Protein AF-A0A948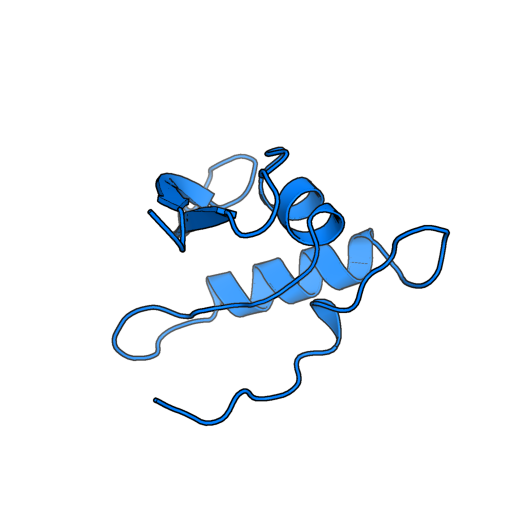I709-F1 (afdb_monomer)

Solvent-accessible surface area (backbone atoms only — not comparable to full-atom values): 5606 Å² total; per-residue (Å²): 132,81,81,86,75,92,57,77,53,46,53,64,38,68,96,71,63,47,56,64,65,64,25,46,50,54,45,50,50,54,61,73,64,63,78,70,87,85,77,93,82,83,84,68,45,61,71,59,50,25,71,56,66,77,43,85,65,59,90,67,45,45,76,42,72,41,87,28,90,90,42,98,66,41,52,42,81,75,50,77,43,74,73,80,132

pLDDT: mean 90.73, std 7.88, range [53.09, 97.69]

Structure (mmCIF, N/CA/C/O backbone):
data_AF-A0A948I709-F1
#
_entry.id   AF-A0A948I709-F1
#
loop_
_atom_site.group_PDB
_atom_site.id
_atom_site.type_symbol
_atom_site.label_atom_id
_atom_site.label_alt_id
_atom_site.label_comp_id
_atom_site.label_asym_id
_atom_site.label_entity_id
_atom_site.label_seq_id
_atom_site.pdbx_PDB_ins_code
_atom_site.Cartn_x
_atom_site.Cartn_y
_atom_site.Cartn_z
_atom_site.occupancy
_atom_site.B_iso_or_equiv
_atom_site.auth_seq_id
_atom_site.auth_comp_id
_atom_site.auth_asym_id
_atom_site.auth_atom_id
_atom_site.pdbx_PDB_model_num
ATOM 1 N N . PHE A 1 1 ? -20.388 -6.319 -6.713 1.00 63.34 1 PHE A N 1
ATOM 2 C CA . PHE A 1 1 ? -19.050 -5.722 -6.532 1.00 63.34 1 PHE A CA 1
ATOM 3 C C . PHE A 1 1 ? -19.106 -4.294 -7.046 1.00 63.34 1 PHE A C 1
ATOM 5 O O . PHE A 1 1 ? -19.825 -4.075 -8.014 1.00 63.34 1 PHE A O 1
ATOM 12 N N . ALA A 1 2 ? -18.454 -3.341 -6.375 1.00 75.56 2 ALA A N 1
ATOM 13 C CA . ALA A 1 2 ? -18.326 -1.981 -6.901 1.00 75.56 2 ALA A CA 1
ATOM 14 C C . ALA A 1 2 ? -17.385 -1.982 -8.115 1.00 75.56 2 ALA A C 1
ATOM 16 O O . ALA A 1 2 ? -16.505 -2.842 -8.207 1.00 75.56 2 ALA A O 1
ATOM 17 N N . GLU A 1 3 ? -17.590 -1.051 -9.042 1.00 88.31 3 GLU A N 1
ATOM 18 C CA . GLU A 1 3 ? -16.651 -0.826 -10.140 1.00 88.31 3 GLU A CA 1
ATOM 19 C C . GLU A 1 3 ? -15.335 -0.263 -9.572 1.00 88.31 3 GLU A C 1
ATOM 21 O O . GLU A 1 3 ? -15.383 0.562 -8.655 1.00 88.31 3 GLU A O 1
ATOM 26 N N . PRO A 1 4 ? -14.157 -0.728 -10.028 1.00 89.31 4 PRO A N 1
ATOM 27 C CA . PRO A 1 4 ? -12.895 -0.190 -9.545 1.00 89.31 4 PRO A CA 1
ATOM 28 C C . PRO A 1 4 ? -12.723 1.266 -9.986 1.00 89.31 4 PRO A C 1
ATOM 30 O O . PRO A 1 4 ? -12.808 1.584 -11.170 1.00 89.31 4 PRO A O 1
ATOM 33 N N . GLU A 1 5 ? -12.400 2.136 -9.034 1.00 93.69 5 GLU A N 1
ATOM 34 C CA . GLU A 1 5 ? -12.044 3.525 -9.314 1.00 93.69 5 GLU A CA 1
ATOM 35 C C . GLU A 1 5 ? -10.526 3.651 -9.534 1.00 93.69 5 GLU A C 1
ATOM 37 O O . GLU A 1 5 ? -9.739 3.158 -8.715 1.00 93.69 5 GLU A O 1
ATOM 42 N N . PRO A 1 6 ? -10.069 4.300 -10.624 1.00 95.81 6 PRO A N 1
ATOM 43 C CA . PRO A 1 6 ? -8.648 4.533 -10.842 1.00 95.81 6 PRO A CA 1
ATOM 44 C C . PRO A 1 6 ? -8.020 5.352 -9.711 1.00 95.81 6 PRO A C 1
ATOM 46 O O . PRO A 1 6 ? -8.452 6.463 -9.414 1.00 95.81 6 PRO A O 1
ATOM 49 N N . PHE A 1 7 ? -6.928 4.839 -9.142 1.00 97.06 7 PHE A N 1
ATOM 50 C CA . PHE A 1 7 ? -6.148 5.538 -8.124 1.00 97.06 7 PHE A CA 1
ATOM 51 C C . PHE A 1 7 ? -4.667 5.584 -8.545 1.00 97.06 7 PHE A C 1
ATOM 53 O O . PHE A 1 7 ? -3.931 4.619 -8.319 1.00 97.06 7 PHE A O 1
ATOM 60 N N . PRO A 1 8 ? -4.205 6.684 -9.185 1.00 97.19 8 PRO A N 1
ATOM 61 C CA . PRO A 1 8 ? -2.856 6.796 -9.753 1.00 97.19 8 PRO A CA 1
ATOM 62 C C . PRO A 1 8 ? -1.681 6.452 -8.818 1.00 97.19 8 PRO A C 1
ATOM 64 O O . PRO A 1 8 ? -0.674 5.936 -9.316 1.00 97.19 8 PRO A O 1
ATOM 67 N N . PRO A 1 9 ? -1.759 6.673 -7.489 1.00 97.69 9 PRO A N 1
ATOM 68 C CA . PRO A 1 9 ? -0.706 6.249 -6.565 1.00 97.69 9 PRO A CA 1
ATOM 69 C C . PRO A 1 9 ? -0.448 4.736 -6.546 1.00 97.69 9 PRO A C 1
ATOM 71 O O . PRO A 1 9 ? 0.650 4.317 -6.204 1.00 97.69 9 PRO A O 1
ATOM 74 N N . LEU A 1 10 ? -1.398 3.904 -6.989 1.00 97.38 10 LEU A N 1
ATOM 75 C CA . LEU A 1 10 ? -1.213 2.451 -7.104 1.00 97.38 10 LEU A CA 1
ATOM 76 C C . LEU A 1 10 ? -0.560 2.006 -8.417 1.00 97.38 10 LEU A C 1
ATOM 78 O O . LEU A 1 10 ? -0.323 0.804 -8.603 1.00 97.38 10 LEU A O 1
ATOM 82 N N . ASN A 1 11 ? -0.251 2.928 -9.330 1.00 97.12 11 ASN A N 1
ATOM 83 C CA . ASN A 1 11 ? 0.487 2.599 -10.546 1.00 97.12 11 ASN A CA 1
ATOM 84 C C . ASN A 1 11 ? 1.896 2.090 -10.201 1.00 97.12 11 ASN A C 1
ATOM 86 O O . ASN A 1 11 ? 2.502 2.478 -9.204 1.00 97.12 11 ASN A O 1
ATOM 90 N N . SER A 1 12 ? 2.432 1.191 -11.028 1.00 96.25 12 SER A N 1
ATOM 91 C CA . SER A 1 12 ? 3.768 0.630 -10.805 1.00 96.25 12 SER A CA 1
ATOM 92 C C . SER A 1 12 ? 4.857 1.691 -10.995 1.00 96.25 12 SER A C 1
ATOM 94 O O . SER A 1 12 ? 4.999 2.228 -12.090 1.00 96.25 12 SER A O 1
ATOM 96 N N . PHE A 1 13 ? 5.690 1.909 -9.976 1.00 96.19 13 PHE A N 1
ATOM 97 C CA . PHE A 1 13 ? 6.931 2.694 -10.084 1.00 96.19 13 PHE A CA 1
ATOM 98 C C . PHE A 1 13 ? 8.168 1.858 -10.442 1.00 96.19 13 PHE A C 1
ATOM 100 O O . PHE A 1 13 ? 9.295 2.355 -10.402 1.00 96.19 13 PHE A O 1
ATOM 107 N N . PHE A 1 14 ? 7.995 0.572 -10.762 1.00 93.56 14 PHE A N 1
ATOM 108 C CA . PHE A 1 14 ? 9.113 -0.292 -11.132 1.00 93.56 14 PHE A CA 1
ATOM 109 C C . PHE A 1 14 ? 9.890 0.287 -12.324 1.00 93.56 14 PHE A C 1
ATOM 111 O O . PHE A 1 14 ? 9.295 0.863 -13.236 1.00 93.56 14 PHE A O 1
ATOM 118 N N . ALA A 1 15 ? 11.214 0.112 -12.314 1.00 92.38 15 ALA A N 1
ATOM 119 C CA . ALA A 1 15 ? 12.116 0.610 -13.354 1.00 92.38 15 ALA A CA 1
ATOM 120 C C . ALA A 1 15 ? 11.992 2.128 -13.626 1.00 92.38 15 ALA A C 1
ATOM 122 O O . ALA A 1 15 ? 12.131 2.567 -14.762 1.00 92.38 15 ALA A O 1
ATOM 123 N N . GLY A 1 16 ? 11.706 2.931 -12.592 1.00 87.62 16 GLY A N 1
ATOM 124 C CA . GLY A 1 16 ? 11.667 4.395 -12.696 1.00 87.62 16 GLY A CA 1
ATOM 125 C C . GLY A 1 16 ? 10.399 4.962 -13.342 1.00 87.62 16 GLY A C 1
ATOM 126 O O . GLY A 1 16 ? 10.360 6.143 -13.666 1.00 87.62 16 GLY A O 1
ATOM 127 N N . ARG A 1 17 ? 9.344 4.154 -13.518 1.00 90.06 17 ARG A N 1
ATOM 128 C CA . ARG A 1 17 ? 8.068 4.587 -14.125 1.00 90.06 17 ARG A CA 1
ATOM 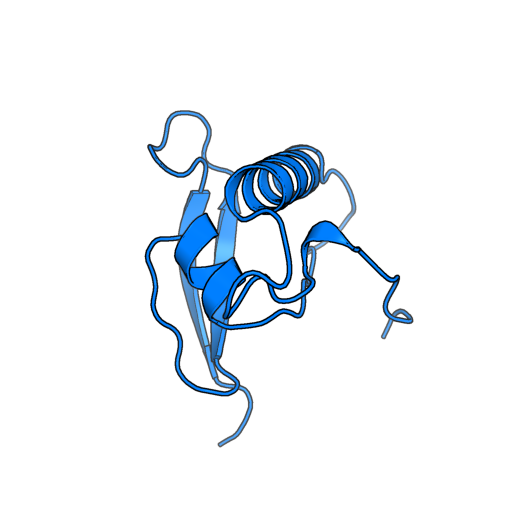129 C C . ARG A 1 17 ? 7.156 5.408 -13.200 1.00 90.06 17 ARG A C 1
ATOM 131 O O . ARG A 1 17 ? 5.988 5.614 -13.516 1.00 90.06 17 ARG A O 1
ATOM 138 N N . GLY A 1 18 ? 7.660 5.858 -12.057 1.00 94.12 18 GLY A N 1
ATOM 139 C CA . GLY A 1 18 ? 6.892 6.611 -11.074 1.00 94.12 18 GLY A CA 1
ATOM 140 C C . GLY A 1 18 ? 7.766 7.163 -9.956 1.00 94.12 18 GLY A C 1
ATOM 141 O O . GLY A 1 18 ? 8.984 6.981 -9.950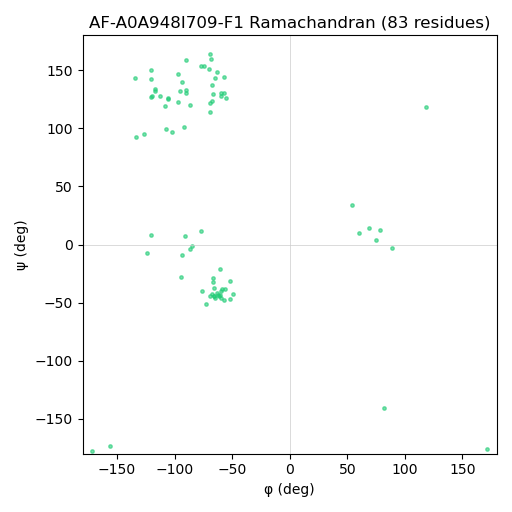 1.00 94.12 18 GLY A O 1
ATOM 142 N N . ASP A 1 19 ? 7.118 7.816 -8.999 1.00 96.44 19 ASP A N 1
ATOM 143 C CA . ASP A 1 19 ? 7.756 8.359 -7.803 1.00 96.44 19 ASP A CA 1
ATOM 144 C C . ASP A 1 19 ? 7.367 7.501 -6.603 1.00 96.44 19 ASP A C 1
ATOM 146 O O . ASP A 1 19 ? 6.281 7.648 -6.039 1.00 96.44 19 ASP A O 1
ATOM 150 N N . ARG A 1 20 ? 8.277 6.601 -6.215 1.00 95.25 20 ARG A N 1
ATOM 151 C CA . ARG A 1 20 ? 8.071 5.672 -5.102 1.00 95.25 20 ARG A CA 1
ATOM 152 C C . ARG A 1 20 ? 7.633 6.389 -3.828 1.00 95.25 20 ARG A C 1
ATOM 154 O O . ARG A 1 20 ? 6.720 5.904 -3.164 1.00 95.25 20 ARG A O 1
ATOM 161 N N . ASN A 1 21 ? 8.297 7.481 -3.456 1.00 95.88 21 ASN A N 1
ATOM 162 C CA . ASN A 1 21 ? 8.069 8.115 -2.160 1.00 95.88 21 ASN A CA 1
ATOM 163 C C . ASN A 1 21 ? 6.721 8.831 -2.167 1.00 95.88 21 ASN A C 1
ATOM 165 O O . ASN A 1 21 ? 5.873 8.516 -1.332 1.00 95.88 21 ASN A O 1
ATOM 169 N N . ARG A 1 22 ? 6.477 9.673 -3.179 1.00 97.06 22 ARG A N 1
ATOM 170 C CA . ARG A 1 22 ? 5.207 10.392 -3.328 1.00 97.06 22 ARG A CA 1
ATOM 171 C C . ARG A 1 22 ? 4.017 9.434 -3.398 1.00 97.06 22 ARG A C 1
ATOM 173 O O . ARG A 1 22 ? 3.043 9.605 -2.675 1.00 97.06 22 ARG A O 1
ATOM 180 N N . GLN A 1 23 ? 4.104 8.387 -4.219 1.00 97.56 23 GLN A N 1
ATOM 181 C CA . GLN A 1 23 ? 3.019 7.411 -4.369 1.00 97.56 23 GLN A CA 1
ATOM 182 C C . GLN A 1 23 ? 2.771 6.607 -3.086 1.00 97.56 23 GLN A C 1
ATOM 184 O O . GLN A 1 23 ? 1.620 6.330 -2.740 1.00 97.56 23 GLN A O 1
ATOM 189 N N . THR A 1 24 ? 3.834 6.255 -2.353 1.00 95.50 24 THR A N 1
ATOM 190 C CA . THR A 1 24 ? 3.700 5.559 -1.065 1.00 95.50 24 THR A CA 1
ATOM 191 C C . THR A 1 24 ? 3.029 6.461 -0.030 1.00 95.50 24 THR A C 1
ATOM 193 O O . THR A 1 24 ? 2.120 6.008 0.661 1.00 95.50 24 THR A O 1
ATOM 196 N N . GLU A 1 25 ? 3.426 7.730 0.067 1.00 94.88 25 GLU A N 1
ATOM 197 C CA . GLU A 1 25 ? 2.836 8.701 0.998 1.00 94.88 25 GLU A CA 1
ATOM 198 C C . GLU A 1 25 ? 1.365 8.994 0.679 1.00 94.88 25 GLU A C 1
ATOM 200 O O . GLU A 1 25 ? 0.522 8.919 1.574 1.00 94.88 25 GLU A O 1
ATOM 205 N N . GLU A 1 26 ? 1.026 9.228 -0.591 1.00 96.62 26 GLU A N 1
ATOM 206 C CA . GLU A 1 26 ? -0.360 9.428 -1.041 1.00 96.62 26 GLU A CA 1
ATOM 207 C C . GLU A 1 26 ? -1.235 8.206 -0.737 1.00 96.62 26 GLU A C 1
ATOM 209 O O . GLU A 1 26 ? -2.371 8.339 -0.278 1.00 96.62 26 GLU A O 1
ATOM 214 N N . THR A 1 27 ? -0.689 7.000 -0.920 1.00 95.31 27 THR A N 1
ATOM 215 C CA . THR A 1 27 ? -1.397 5.763 -0.576 1.00 95.31 27 THR A CA 1
ATOM 216 C C . THR A 1 27 ? -1.587 5.622 0.937 1.00 95.31 27 THR A C 1
ATOM 218 O O . THR A 1 27 ? -2.681 5.274 1.382 1.00 95.31 27 THR A O 1
ATOM 221 N N . ARG A 1 28 ? -0.571 5.940 1.756 1.00 92.12 28 ARG A N 1
ATOM 222 C CA . ARG A 1 28 ? -0.703 5.940 3.225 1.00 92.12 28 ARG A CA 1
ATOM 223 C C . ARG A 1 28 ? -1.773 6.924 3.692 1.00 92.12 28 ARG A C 1
ATOM 225 O O . ARG A 1 28 ? -2.580 6.567 4.548 1.00 92.12 28 ARG A O 1
ATOM 232 N N . ALA A 1 29 ? -1.804 8.126 3.118 1.00 91.44 29 ALA A N 1
ATOM 233 C CA . ALA A 1 29 ? -2.799 9.143 3.438 1.00 91.44 29 ALA A CA 1
ATOM 234 C C . ALA A 1 29 ? -4.223 8.678 3.089 1.00 91.44 29 ALA A C 1
ATOM 236 O O . ALA A 1 29 ? -5.124 8.818 3.915 1.00 91.44 29 ALA A O 1
ATOM 237 N N . ALA A 1 30 ? -4.416 8.058 1.919 1.00 92.62 30 ALA A N 1
ATOM 238 C CA . ALA A 1 30 ? -5.710 7.508 1.513 1.00 92.62 30 ALA A CA 1
ATOM 239 C C . ALA A 1 30 ? -6.201 6.403 2.466 1.00 92.62 30 ALA A C 1
ATOM 241 O O . ALA A 1 30 ? -7.357 6.427 2.887 1.00 92.62 30 ALA A O 1
ATOM 242 N N . ILE A 1 31 ? -5.321 5.475 2.865 1.00 90.25 31 ILE A N 1
ATOM 243 C CA . ILE A 1 31 ? -5.676 4.407 3.814 1.00 90.25 31 ILE A CA 1
ATOM 244 C C . ILE A 1 31 ? -5.995 4.992 5.198 1.00 90.25 31 ILE A C 1
ATOM 246 O O . ILE A 1 31 ? -6.981 4.602 5.820 1.00 90.25 31 ILE A O 1
ATOM 250 N N . ALA A 1 32 ? -5.189 5.940 5.690 1.00 86.50 32 ALA A N 1
ATOM 251 C CA . ALA A 1 32 ? -5.406 6.576 6.990 1.00 86.50 32 ALA A CA 1
ATOM 252 C C . ALA A 1 32 ? -6.686 7.432 7.038 1.00 86.50 32 ALA A C 1
ATOM 254 O O . ALA A 1 32 ? -7.276 7.587 8.107 1.00 86.50 32 ALA A O 1
ATOM 255 N N . GLY A 1 33 ? -7.101 7.988 5.896 1.00 87.44 33 GLY A N 1
ATOM 256 C CA . GLY A 1 33 ? -8.320 8.781 5.743 1.00 87.44 33 GLY A CA 1
ATOM 257 C C . GLY A 1 33 ? -9.583 7.966 5.457 1.00 87.44 33 GLY A C 1
ATOM 258 O O . GLY A 1 33 ? -10.665 8.546 5.386 1.00 87.44 33 GLY A O 1
ATOM 259 N N . PHE A 1 34 ? -9.484 6.644 5.287 1.00 87.69 34 PHE A N 1
ATOM 260 C CA . PHE A 1 34 ? -10.648 5.815 4.993 1.00 87.69 34 PHE A CA 1
ATOM 261 C C . PHE A 1 34 ? -11.588 5.715 6.202 1.00 87.69 34 PHE A C 1
ATOM 263 O O . PHE A 1 34 ? -11.257 5.121 7.226 1.00 87.69 34 PHE A O 1
ATOM 270 N N . THR A 1 35 ? -12.790 6.270 6.055 1.00 85.62 35 THR A N 1
ATOM 271 C CA . THR A 1 35 ? -13.880 6.225 7.047 1.00 85.62 35 THR A CA 1
ATOM 272 C C . THR A 1 35 ? -15.146 5.553 6.505 1.00 85.62 35 THR A C 1
ATOM 274 O O . THR A 1 35 ? -16.193 5.581 7.152 1.00 85.62 35 THR A O 1
ATOM 277 N N . GLY A 1 36 ? -15.065 4.959 5.310 1.00 85.50 36 GLY A N 1
ATOM 278 C CA . GLY A 1 36 ? -16.188 4.279 4.673 1.00 85.50 36 GLY A CA 1
ATOM 279 C C . GLY A 1 36 ? -16.591 2.990 5.402 1.00 85.50 36 GLY A C 1
ATOM 280 O O . GLY A 1 36 ? -15.798 2.420 6.154 1.00 85.50 36 GLY A O 1
ATOM 281 N N . PRO A 1 37 ? -17.822 2.497 5.185 1.00 85.06 37 PRO A N 1
ATOM 282 C CA . PRO A 1 37 ? -18.250 1.222 5.745 1.00 85.06 37 PRO A CA 1
ATOM 283 C C . PRO A 1 37 ? -17.440 0.056 5.151 1.00 85.06 37 PRO A C 1
ATOM 285 O O . PRO A 1 37 ? -17.144 0.029 3.957 1.00 85.06 37 PRO A O 1
ATOM 288 N N . GLY A 1 38 ? -17.129 -0.950 5.972 1.00 89.06 38 GLY A N 1
ATOM 289 C CA . GLY A 1 38 ? -16.478 -2.186 5.526 1.00 89.06 38 GLY A CA 1
ATOM 290 C C . GLY A 1 38 ? -14.955 -2.085 5.370 1.00 89.06 38 GLY A C 1
ATOM 291 O O . GLY A 1 38 ? -14.269 -1.512 6.214 1.00 89.06 38 GLY A O 1
ATOM 292 N N . THR A 1 39 ? -14.412 -2.715 4.324 1.00 91.12 39 THR A N 1
ATOM 293 C CA . THR A 1 39 ? -12.965 -2.822 4.066 1.00 91.12 39 THR A CA 1
ATOM 294 C C . THR A 1 39 ? -12.619 -2.193 2.720 1.00 91.12 39 THR A C 1
ATOM 296 O O . THR A 1 39 ? -13.184 -2.576 1.697 1.00 91.12 39 THR A O 1
ATOM 299 N N . MET A 1 40 ? -11.659 -1.265 2.707 1.00 92.38 40 MET A N 1
ATOM 300 C CA . MET A 1 40 ? -11.063 -0.746 1.474 1.00 92.38 40 MET A CA 1
ATOM 301 C C . MET A 1 40 ? -10.218 -1.841 0.811 1.00 92.38 40 MET A C 1
ATOM 303 O O . MET A 1 40 ? -9.272 -2.347 1.414 1.00 92.38 40 MET A O 1
ATOM 307 N N . MET A 1 41 ? -10.536 -2.187 -0.437 1.00 93.12 41 MET A N 1
ATOM 308 C CA . MET A 1 41 ? -9.738 -3.109 -1.245 1.00 93.12 41 MET A CA 1
ATOM 309 C C . MET A 1 41 ? -8.963 -2.330 -2.305 1.00 93.12 41 MET A C 1
ATOM 311 O O . MET A 1 41 ? -9.545 -1.590 -3.091 1.00 93.12 41 MET A O 1
ATOM 315 N N . MET A 1 42 ? -7.644 -2.513 -2.324 1.00 95.50 42 MET A N 1
ATOM 316 C CA . MET A 1 42 ? -6.740 -1.873 -3.275 1.00 95.50 42 MET A CA 1
ATOM 317 C C . MET A 1 42 ? -6.015 -2.949 -4.079 1.00 95.50 42 MET A C 1
ATOM 319 O O . MET A 1 42 ? -5.404 -3.85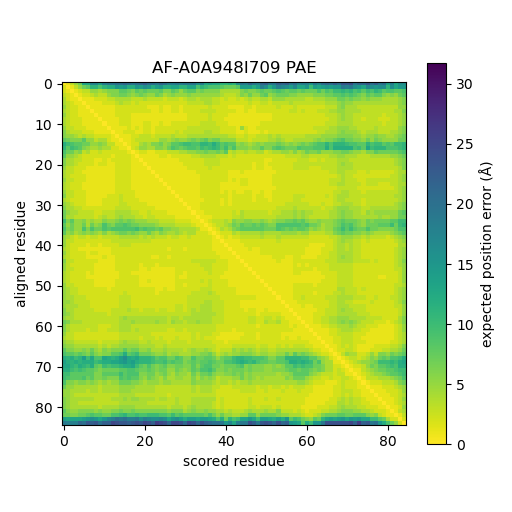1 -3.505 1.00 95.50 42 MET A O 1
ATOM 323 N N . THR A 1 43 ? -6.050 -2.848 -5.405 1.00 95.31 43 THR A N 1
ATOM 324 C CA . THR A 1 43 ? -5.318 -3.753 -6.299 1.00 95.31 43 THR A CA 1
ATOM 325 C C . THR A 1 43 ? -4.123 -3.020 -6.883 1.00 95.31 43 THR A C 1
ATOM 327 O O . THR A 1 43 ? -4.252 -1.930 -7.434 1.00 95.31 43 THR A O 1
ATOM 330 N N . THR A 1 44 ? -2.934 -3.599 -6.737 1.00 96.69 44 THR A N 1
ATOM 331 C CA . THR A 1 44 ? -1.690 -2.970 -7.180 1.00 96.69 44 THR A CA 1
ATOM 332 C C . THR A 1 44 ? -0.603 -4.016 -7.443 1.00 96.69 44 THR A C 1
A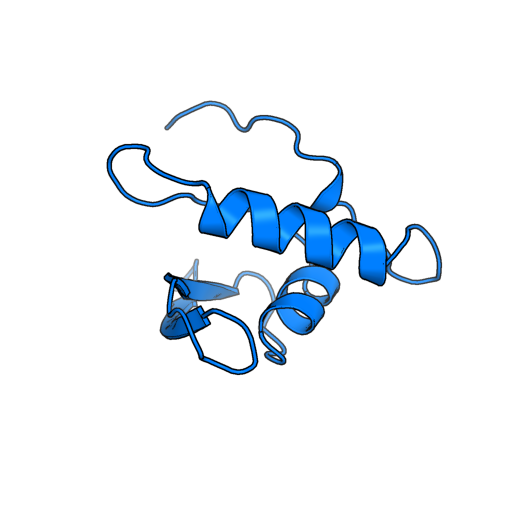TOM 334 O O . THR A 1 44 ? -0.850 -5.218 -7.424 1.00 96.69 44 THR A O 1
ATOM 337 N N . HIS A 1 45 ? 0.612 -3.549 -7.710 1.00 96.62 45 HIS A N 1
ATOM 338 C CA . HIS A 1 45 ? 1.793 -4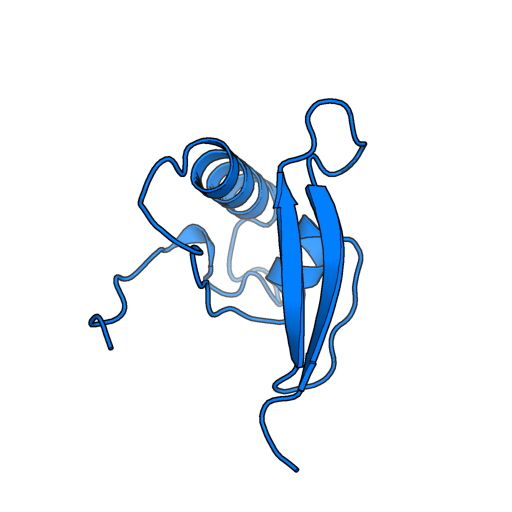.359 -7.959 1.00 96.62 45 HIS A CA 1
ATOM 339 C C . HIS A 1 45 ? 2.545 -4.665 -6.659 1.00 96.62 45 HIS A C 1
ATOM 341 O O . HIS A 1 45 ? 2.493 -3.896 -5.697 1.00 96.62 45 HIS A O 1
ATOM 347 N N . GLN A 1 46 ? 3.354 -5.727 -6.682 1.00 96.75 46 GLN A N 1
ATOM 348 C CA . GLN A 1 46 ? 4.229 -6.114 -5.571 1.00 96.75 46 GLN A CA 1
ATOM 349 C C . GLN A 1 46 ? 5.059 -4.935 -5.034 1.00 96.75 46 GLN A C 1
ATOM 351 O O . GLN A 1 46 ? 5.150 -4.757 -3.826 1.00 96.75 46 GLN A O 1
ATOM 356 N N . VAL A 1 47 ? 5.613 -4.091 -5.913 1.00 96.88 47 VAL A N 1
ATOM 357 C CA . VAL A 1 47 ? 6.464 -2.959 -5.506 1.00 96.88 47 VAL A CA 1
ATOM 358 C C . VAL A 1 47 ? 5.749 -1.967 -4.580 1.00 96.88 47 VAL A C 1
ATOM 360 O O . VAL A 1 47 ? 6.353 -1.515 -3.609 1.00 96.88 47 VAL A O 1
ATOM 363 N N . ASN A 1 48 ? 4.461 -1.693 -4.814 1.00 96.94 48 ASN A N 1
ATOM 364 C CA . ASN A 1 48 ? 3.656 -0.823 -3.952 1.00 96.94 48 ASN A CA 1
ATOM 365 C C . ASN A 1 48 ? 3.392 -1.487 -2.595 1.00 96.94 48 ASN A C 1
ATOM 367 O O . ASN A 1 48 ? 3.582 -0.861 -1.555 1.00 96.94 48 ASN A O 1
ATOM 371 N N . ILE A 1 49 ? 3.035 -2.778 -2.592 1.00 95.94 49 ILE A N 1
ATOM 372 C CA . ILE A 1 49 ? 2.808 -3.539 -1.353 1.00 95.94 49 ILE A CA 1
ATOM 373 C C . ILE A 1 49 ? 4.078 -3.549 -0.497 1.00 95.94 49 ILE A C 1
ATOM 375 O O . ILE A 1 49 ? 4.023 -3.251 0.698 1.00 95.94 49 ILE A O 1
ATOM 379 N N . THR A 1 50 ? 5.231 -3.817 -1.109 1.00 95.38 50 THR A N 1
ATOM 380 C CA . THR A 1 50 ? 6.524 -3.816 -0.421 1.00 95.38 50 THR A CA 1
ATOM 381 C C . THR A 1 50 ? 6.878 -2.438 0.129 1.00 95.38 50 THR A C 1
ATOM 383 O O . THR A 1 50 ? 7.337 -2.349 1.262 1.00 95.38 50 THR A O 1
ATOM 386 N N . ALA A 1 51 ? 6.636 -1.350 -0.604 1.00 94.56 51 ALA A N 1
ATOM 387 C CA . ALA A 1 51 ? 6.902 -0.008 -0.083 1.00 94.56 51 ALA A CA 1
ATOM 388 C C . ALA A 1 51 ? 5.989 0.374 1.096 1.00 94.56 51 ALA A C 1
ATOM 390 O O . ALA A 1 51 ? 6.422 1.087 2.002 1.00 94.56 51 ALA A O 1
ATOM 391 N N . LEU A 1 52 ? 4.750 -0.124 1.118 1.00 92.88 52 LEU A N 1
ATOM 392 C CA . LEU A 1 52 ? 3.797 0.139 2.198 1.00 92.88 52 LEU A CA 1
ATOM 393 C C . LEU A 1 52 ? 4.088 -0.671 3.463 1.00 92.88 52 LEU A C 1
ATOM 395 O O . LEU A 1 52 ? 3.961 -0.137 4.568 1.00 92.88 52 LEU A O 1
ATOM 399 N N . THR A 1 53 ? 4.469 -1.937 3.298 1.00 91.56 53 THR A N 1
ATOM 400 C CA . THR A 1 53 ? 4.425 -2.947 4.371 1.00 91.56 53 THR A CA 1
ATOM 401 C C . THR A 1 53 ? 5.756 -3.642 4.653 1.00 91.56 53 THR A C 1
ATOM 403 O O . THR A 1 53 ? 5.827 -4.437 5.583 1.00 91.56 53 THR A O 1
ATOM 406 N N . SER A 1 54 ? 6.788 -3.407 3.838 1.00 92.69 54 SER A N 1
ATOM 407 C CA . SER A 1 54 ? 8.045 -4.178 3.818 1.00 92.69 54 SER A CA 1
ATOM 408 C C . SER A 1 54 ? 7.872 -5.672 3.494 1.00 92.69 54 SER A C 1
ATOM 410 O O . SER A 1 54 ? 8.824 -6.445 3.584 1.00 92.69 54 SER A O 1
ATOM 412 N N . ILE A 1 55 ? 6.675 -6.094 3.070 1.00 93.25 55 ILE A N 1
ATOM 413 C CA . ILE A 1 55 ? 6.365 -7.477 2.699 1.00 93.25 55 ILE A CA 1
ATOM 414 C C . ILE A 1 55 ? 6.558 -7.680 1.192 1.00 93.25 55 ILE A C 1
ATOM 416 O O . ILE A 1 55 ? 6.162 -6.852 0.372 1.00 93.25 55 ILE A O 1
ATOM 420 N N . PHE A 1 56 ? 7.115 -8.831 0.818 1.00 95.62 56 PHE A N 1
ATOM 421 C CA . PHE A 1 56 ? 7.192 -9.309 -0.563 1.00 95.62 56 PHE A CA 1
ATOM 422 C C . PHE A 1 56 ? 6.111 -10.383 -0.785 1.00 95.62 56 PHE A C 1
ATOM 424 O O . PH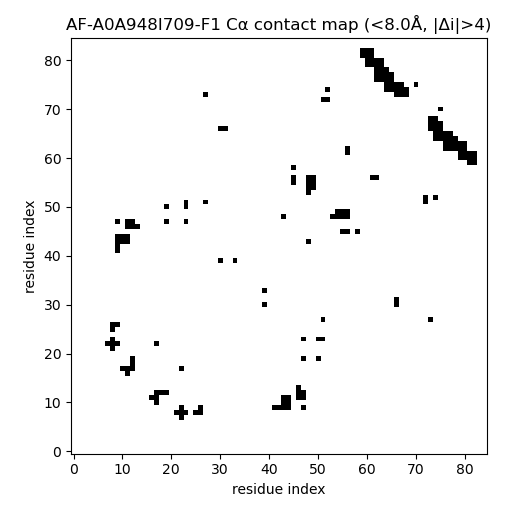E A 1 56 ? 6.310 -11.525 -0.364 1.00 95.62 56 PHE A O 1
ATOM 431 N N . PRO A 1 57 ? 4.937 -10.032 -1.345 1.00 95.31 57 PRO A N 1
ATOM 432 C CA . PRO A 1 57 ? 3.867 -10.995 -1.596 1.00 95.31 57 PRO A CA 1
ATOM 433 C C . PRO A 1 57 ? 4.173 -11.910 -2.789 1.00 95.31 57 PRO A C 1
ATOM 435 O O . PRO A 1 57 ? 4.880 -11.522 -3.722 1.00 95.31 57 PRO A O 1
ATOM 438 N N . ALA A 1 58 ? 3.590 -13.108 -2.782 1.00 95.44 58 ALA A N 1
ATOM 439 C CA . ALA A 1 58 ? 3.506 -13.9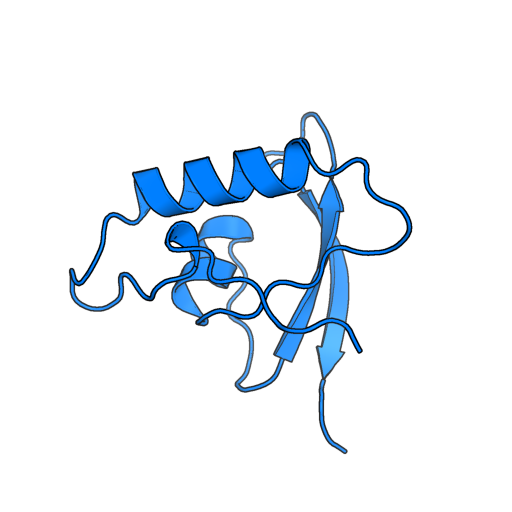63 -3.960 1.00 95.44 58 ALA A CA 1
ATOM 440 C C . ALA A 1 58 ? 2.545 -13.374 -5.013 1.00 95.44 58 ALA A C 1
ATOM 442 O O . ALA A 1 58 ? 1.725 -12.498 -4.725 1.00 95.44 58 ALA A O 1
ATOM 443 N N . SER A 1 59 ? 2.622 -13.871 -6.252 1.00 93.12 59 SER A N 1
ATOM 444 C CA . SER A 1 59 ? 1.671 -13.481 -7.301 1.00 93.12 59 SER A CA 1
ATOM 445 C C . SER A 1 59 ? 0.241 -13.835 -6.884 1.00 93.12 59 SER A C 1
ATOM 447 O O . SER A 1 59 ? -0.011 -14.954 -6.441 1.00 93.12 59 SER A O 1
ATOM 449 N N . GLY A 1 60 ? -0.683 -12.880 -7.003 1.00 93.94 60 GLY A N 1
ATOM 450 C CA . GLY A 1 60 ? -2.076 -13.065 -6.588 1.00 93.94 60 GLY A CA 1
ATOM 451 C C . GLY A 1 60 ? -2.289 -13.175 -5.071 1.00 93.94 60 GLY A C 1
ATOM 452 O O . GLY A 1 60 ? -3.361 -13.598 -4.646 1.00 93.94 60 GLY A O 1
ATOM 453 N N . GLU A 1 61 ? -1.306 -12.817 -4.239 1.00 96.50 61 GLU A N 1
ATOM 454 C CA . GLU A 1 61 ? -1.468 -12.761 -2.783 1.00 96.50 61 GLU A CA 1
ATOM 455 C C . GLU A 1 61 ? -1.951 -11.372 -2.330 1.00 96.50 61 GLU A C 1
ATOM 457 O O . GLU A 1 61 ? -1.413 -10.340 -2.735 1.00 96.50 61 GLU A O 1
ATOM 462 N N . GLY A 1 62 ? -2.960 -11.345 -1.459 1.00 95.81 62 GLY A N 1
ATOM 463 C CA . GLY A 1 62 ? -3.423 -10.153 -0.754 1.00 95.81 62 GLY A CA 1
ATOM 464 C C . GLY A 1 62 ? -2.827 -10.049 0.650 1.00 95.81 62 GLY A C 1
ATOM 465 O O . GLY A 1 62 ? -2.628 -11.057 1.326 1.00 95.81 62 GLY A O 1
ATOM 466 N N . ILE A 1 63 ? -2.590 -8.824 1.119 1.00 95.81 63 ILE A N 1
ATOM 467 C CA . ILE A 1 63 ? -2.174 -8.535 2.498 1.00 95.81 63 ILE A CA 1
ATOM 468 C C . ILE A 1 63 ? -3.309 -7.790 3.198 1.00 95.81 63 ILE A C 1
ATOM 470 O O . ILE A 1 63 ? -3.795 -6.785 2.680 1.00 95.81 63 ILE A O 1
ATOM 474 N N . VAL A 1 64 ? -3.726 -8.271 4.369 1.00 94.94 64 VAL A N 1
ATOM 475 C CA . VAL A 1 64 ? -4.758 -7.622 5.185 1.00 94.94 64 VAL A CA 1
ATOM 476 C C . VAL A 1 64 ? -4.078 -6.769 6.242 1.00 94.94 64 VAL A C 1
ATOM 478 O O . VAL A 1 64 ? -3.289 -7.269 7.046 1.00 94.94 64 VAL A O 1
ATOM 481 N N . LEU A 1 65 ? -4.398 -5.479 6.242 1.00 91.81 65 LEU A N 1
ATOM 482 C CA . LEU A 1 65 ? -3.827 -4.491 7.148 1.00 91.81 65 LEU A CA 1
ATOM 483 C C . LEU A 1 65 ? -4.925 -3.829 7.977 1.00 91.81 65 LEU A C 1
ATOM 485 O O . LEU A 1 65 ? -6.049 -3.644 7.508 1.00 91.81 65 LEU A O 1
ATOM 489 N N . ARG A 1 66 ? -4.567 -3.406 9.187 1.00 88.56 66 ARG A N 1
ATOM 490 C CA . ARG A 1 66 ? -5.349 -2.491 10.017 1.00 88.56 66 ARG A CA 1
ATOM 491 C C . ARG A 1 66 ? -4.545 -1.211 10.244 1.00 88.56 66 ARG A C 1
ATOM 493 O O . ARG A 1 66 ? -3.369 -1.308 10.590 1.00 88.56 66 ARG A O 1
ATOM 500 N N . PRO A 1 67 ? -5.139 -0.014 10.100 1.00 85.62 67 PRO A N 1
ATOM 501 C CA . PRO A 1 67 ? -4.494 1.221 10.534 1.00 85.62 67 PRO A CA 1
ATOM 502 C C . PRO A 1 67 ? -4.092 1.145 12.012 1.00 85.62 67 PRO A C 1
ATOM 504 O O . PRO A 1 67 ? -4.927 0.871 12.873 1.00 85.62 67 PRO A O 1
ATOM 507 N N . ALA A 1 68 ? -2.819 1.398 12.306 1.00 84.31 68 ALA A N 1
ATOM 508 C CA . ALA A 1 68 ? -2.262 1.336 13.653 1.00 84.31 68 ALA A CA 1
ATOM 509 C C . ALA A 1 68 ? -1.410 2.584 13.908 1.00 84.31 68 ALA A C 1
ATOM 511 O O . ALA A 1 68 ? -0.221 2.634 13.575 1.00 84.31 68 ALA A O 1
ATOM 512 N N . LYS A 1 69 ? -2.038 3.621 14.480 1.00 78.75 69 LYS A N 1
ATOM 513 C CA . LYS A 1 69 ? -1.360 4.881 14.817 1.00 78.75 69 LYS A CA 1
ATOM 514 C C . LYS A 1 69 ? -0.169 4.604 15.741 1.00 78.75 69 LYS A C 1
ATOM 516 O O . LYS A 1 69 ? -0.321 3.920 16.746 1.00 78.75 69 LYS A O 1
ATOM 521 N N . GLY A 1 70 ? 0.995 5.157 15.400 1.00 76.81 70 GLY A N 1
ATOM 522 C CA . GLY A 1 70 ? 2.230 5.011 16.181 1.00 76.81 70 GLY A CA 1
ATOM 523 C C . GLY A 1 70 ? 3.093 3.795 15.828 1.00 76.81 70 GLY A C 1
ATOM 524 O O . GLY A 1 70 ? 4.180 3.665 16.380 1.00 76.81 70 GLY A O 1
ATOM 525 N N . SER A 1 71 ? 2.660 2.928 14.905 1.00 80.06 71 SER A N 1
ATOM 526 C CA . SER A 1 71 ? 3.543 1.904 14.327 1.00 80.06 71 SER A CA 1
ATOM 527 C C . SER A 1 71 ? 4.482 2.510 13.276 1.00 80.06 71 SER A C 1
ATOM 529 O O . SER A 1 71 ? 4.137 3.502 12.634 1.00 80.06 71 SER A O 1
ATOM 531 N N . GLU A 1 72 ? 5.649 1.896 13.064 1.00 78.25 72 GLU A N 1
ATOM 532 C CA . GLU A 1 72 ? 6.673 2.365 12.111 1.00 78.25 72 GLU A CA 1
ATOM 533 C C . GLU A 1 72 ? 6.130 2.521 10.680 1.00 78.25 72 GLU A C 1
ATOM 535 O O . GLU A 1 72 ? 6.445 3.478 9.978 1.00 78.25 72 GLU A O 1
ATOM 540 N N . THR A 1 73 ? 5.257 1.607 10.256 1.00 77.56 73 THR A N 1
A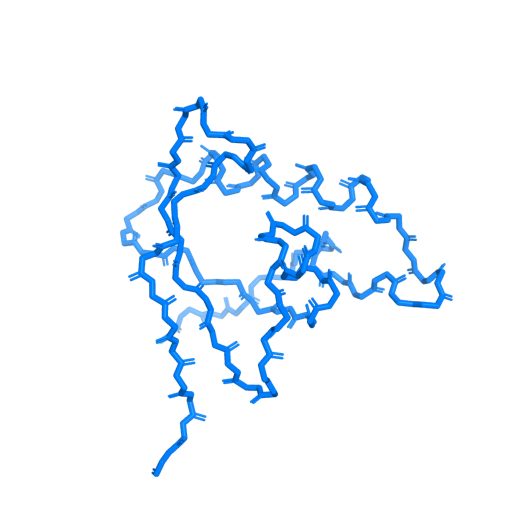TOM 541 C CA . THR A 1 73 ? 4.613 1.640 8.936 1.00 77.56 73 THR A CA 1
ATOM 542 C C . THR A 1 73 ? 3.246 2.336 8.958 1.00 77.56 73 THR A C 1
ATOM 544 O O . THR A 1 73 ? 2.654 2.563 7.905 1.00 77.56 73 THR A O 1
ATOM 547 N N . GLY A 1 74 ? 2.701 2.666 10.129 1.00 83.25 74 GLY A N 1
ATOM 548 C CA . GLY A 1 74 ? 1.315 3.119 10.282 1.00 83.25 74 GLY A CA 1
ATOM 549 C C . GLY A 1 74 ? 0.263 2.004 10.165 1.00 83.25 74 GLY A C 1
ATOM 550 O O . GLY A 1 74 ? -0.934 2.298 10.233 1.00 83.25 74 GLY A O 1
ATOM 551 N N . PHE A 1 75 ? 0.678 0.738 10.024 1.00 86.19 75 PHE A N 1
ATOM 552 C CA . PHE A 1 75 ? -0.207 -0.415 9.854 1.00 86.19 75 PHE A CA 1
ATOM 553 C C . PHE A 1 75 ? 0.190 -1.610 10.731 1.00 86.19 75 PHE A C 1
ATOM 555 O O . PHE A 1 75 ? 1.363 -1.944 10.877 1.00 86.19 75 PHE A O 1
ATOM 562 N N . GLU A 1 76 ? -0.817 -2.315 11.237 1.00 89.25 76 GLU A N 1
ATOM 563 C CA . GLU A 1 76 ? -0.716 -3.667 11.784 1.00 89.25 76 GLU A CA 1
ATOM 564 C C . GLU A 1 76 ? -1.085 -4.674 10.681 1.00 89.25 76 GLU A C 1
ATOM 566 O O . GLU A 1 76 ? -2.102 -4.512 10.003 1.00 89.25 76 GLU A O 1
ATOM 571 N N . MET A 1 77 ? -0.279 -5.721 10.488 1.00 90.62 77 MET A N 1
ATOM 572 C CA . MET A 1 77 ? -0.596 -6.802 9.548 1.00 90.62 77 MET A CA 1
ATOM 573 C C . MET A 1 77 ? -1.463 -7.852 10.241 1.00 90.62 77 MET A C 1
ATOM 575 O O . MET A 1 77 ? -1.045 -8.445 11.231 1.00 90.62 77 MET A O 1
ATOM 579 N N . LEU A 1 78 ? -2.666 -8.080 9.709 1.00 94.25 78 LEU A N 1
ATOM 580 C CA . LEU A 1 78 ? -3.637 -9.022 10.270 1.00 94.25 78 LEU A CA 1
ATOM 581 C C . LEU A 1 78 ? -3.556 -10.413 9.637 1.00 94.25 78 LEU A C 1
ATOM 583 O O . LEU A 1 78 ? -3.920 -11.402 10.267 1.00 94.25 78 LEU A O 1
ATOM 587 N N . GLY A 1 79 ? -3.122 -10.500 8.381 1.00 95.50 79 GLY A N 1
ATOM 588 C CA . GLY A 1 79 ? -2.978 -11.775 7.695 1.00 95.50 79 GLY A CA 1
ATOM 589 C C . GLY A 1 79 ? -2.671 -11.650 6.208 1.00 95.50 79 GLY A C 1
ATOM 590 O O . GLY A 1 79 ? -2.491 -10.562 5.658 1.00 95.50 79 GLY A O 1
ATOM 591 N N . ARG A 1 80 ? -2.630 -12.812 5.558 1.00 96.19 80 ARG A N 1
ATOM 592 C CA . ARG A 1 80 ? -2.404 -12.986 4.121 1.00 96.19 80 ARG A CA 1
ATOM 593 C C . ARG A 1 80 ? -3.599 -13.704 3.505 1.00 96.19 80 ARG A C 1
ATOM 595 O O . ARG A 1 80 ? -4.155 -14.610 4.121 1.00 96.19 80 ARG A O 1
ATOM 602 N N . LEU A 1 81 ? -3.968 -13.317 2.292 1.00 95.12 81 LEU A N 1
ATOM 603 C CA . LEU A 1 81 ? -5.029 -13.931 1.500 1.00 95.12 81 LEU A CA 1
ATOM 604 C C . LEU A 1 81 ? -4.421 -14.526 0.235 1.00 95.12 81 LEU A C 1
ATOM 606 O O . LEU A 1 81 ? -3.666 -13.856 -0.463 1.00 95.12 81 LEU A O 1
ATOM 610 N N . ARG A 1 82 ? -4.770 -15.770 -0.084 1.00 92.31 82 ARG A N 1
ATOM 611 C CA . ARG A 1 82 ? -4.431 -16.389 -1.368 1.00 92.31 82 ARG A CA 1
ATOM 612 C C . ARG A 1 82 ? -5.703 -16.505 -2.187 1.00 92.31 82 ARG A C 1
ATOM 614 O O . ARG A 1 82 ? -6.657 -17.144 -1.748 1.00 92.31 82 ARG A O 1
ATOM 621 N N . PHE A 1 83 ? -5.722 -15.862 -3.347 1.00 82.62 83 PHE A N 1
ATOM 622 C CA . PHE A 1 83 ? -6.843 -15.947 -4.270 1.00 82.62 83 PHE A CA 1
ATOM 623 C C . PHE A 1 83 ? -6.562 -17.091 -5.250 1.00 82.62 83 PHE A C 1
ATOM 625 O O . PHE A 1 83 ? -5.759 -16.941 -6.165 1.00 82.62 83 PHE A O 1
ATOM 632 N N . GLY A 1 84 ? -7.183 -18.249 -5.014 1.00 67.19 84 GLY A N 1
ATOM 633 C CA . GLY A 1 84 ? -7.015 -19.449 -5.837 1.00 67.19 84 GLY A CA 1
ATOM 634 C C . GLY A 1 84 ? -6.421 -20.626 -5.065 1.00 67.19 84 GLY A C 1
ATOM 635 O O . GLY A 1 84 ? -5.298 -20.561 -4.560 1.00 67.19 84 GLY A O 1
ATOM 636 N N . GLY A 1 85 ? -7.215 -21.691 -5.006 1.00 53.09 85 GLY A N 1
ATOM 637 C CA . GLY A 1 85 ? -6.919 -23.043 -4.548 1.00 53.09 85 GLY A CA 1
ATOM 638 C C . GLY A 1 85 ? -7.889 -23.989 -5.240 1.00 53.09 85 GLY A C 1
ATOM 639 O O . GLY A 1 85 ? -9.018 -23.527 -5.530 1.00 53.09 85 GLY A O 1
#

Sequence (85 aa):
FAEPEPFPPLNSFFAGRGDRNRQTEETRAAIAGFTGPGTMMMTTHQVNITALTSIFPASGEGIVLRPAKGSETGFEMLGRLRFGG

Nearest PDB structures (foldseek):
  2a73-assembly1_B  TM=2.078E-01  e=9.289E+00  Homo sapiens

Radius of gyration: 12.86 Å; Cα contacts (8 Å, |Δi|>4): 94; chains: 1; bounding box: 31×33×30 Å

Foldseek 3Di:
DDDDDDDVLQEDCPPNPDDLVVSLVVVLVVLVPDPDPDDDDDDHDQSSVCSQPVDRDDVQKDWDWDQDPPDPSRIDTPDMDHDDD

Mean predicted aligned error: 3.89 Å

Secondary structure (DSSP, 8-state):
-PPPPP-GGGS--GGGTS-HHHHHHHHHHHHHT--SSS-------HHHHHHHHS--PPTTEEEEEEE-TTSTTSEEEEEEEE---